Protein AF-A0A7S3FAB6-F1 (afdb_monomer_lite)

Structure (mmCIF, N/CA/C/O backbone):
data_AF-A0A7S3FAB6-F1
#
_entry.id   AF-A0A7S3FAB6-F1
#
loop_
_atom_site.group_PDB
_atom_site.id
_atom_site.type_symbol
_atom_site.label_atom_id
_atom_site.label_alt_id
_atom_site.label_comp_id
_atom_site.label_asym_id
_atom_site.label_entity_id
_atom_site.label_seq_id
_atom_site.pdbx_PDB_ins_code
_atom_site.Cartn_x
_atom_site.Cartn_y
_atom_site.Cartn_z
_atom_site.occupancy
_atom_site.B_iso_or_equiv
_atom_site.auth_seq_id
_atom_site.auth_comp_id
_atom_site.auth_asym_id
_atom_site.auth_atom_id
_atom_site.pdbx_PDB_model_num
ATOM 1 N N . MET A 1 1 ? 10.550 26.804 -11.985 1.00 38.81 1 MET A N 1
ATOM 2 C CA . MET A 1 1 ? 10.124 25.760 -11.028 1.00 38.81 1 MET A CA 1
ATOM 3 C C . MET A 1 1 ? 11.260 24.749 -10.920 1.00 38.81 1 MET A C 1
ATOM 5 O O . MET A 1 1 ? 11.709 24.284 -11.958 1.00 38.81 1 MET A O 1
ATOM 9 N N . ARG A 1 2 ? 11.806 24.499 -9.722 1.00 32.84 2 ARG A N 1
ATOM 10 C CA . ARG A 1 2 ? 12.937 23.577 -9.501 1.00 32.84 2 ARG A CA 1
ATOM 11 C C . ARG A 1 2 ? 12.477 22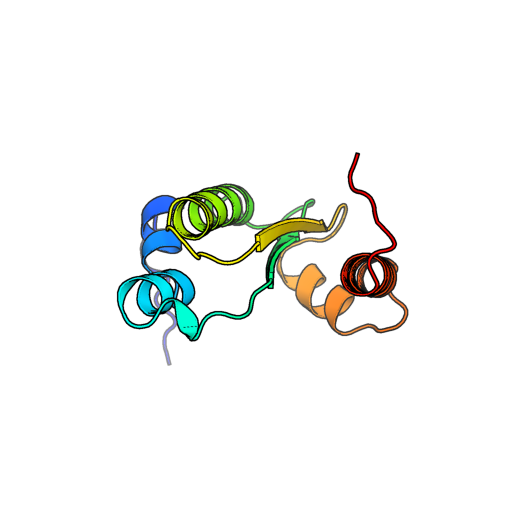.495 -8.531 1.00 32.84 2 ARG A C 1
ATOM 13 O O . ARG A 1 2 ? 12.149 22.820 -7.396 1.00 32.84 2 ARG A O 1
ATOM 20 N N . ALA A 1 3 ? 12.452 21.241 -8.974 1.00 43.38 3 ALA A N 1
ATOM 21 C CA . ALA A 1 3 ? 12.321 20.114 -8.062 1.00 43.38 3 ALA A CA 1
ATOM 22 C C . ALA A 1 3 ? 13.647 19.972 -7.303 1.00 43.38 3 ALA A C 1
ATOM 24 O O . ALA A 1 3 ? 14.709 19.848 -7.915 1.00 43.38 3 ALA A O 1
ATOM 25 N N . VAL A 1 4 ? 13.596 20.071 -5.977 1.00 44.56 4 VAL A N 1
ATOM 26 C CA . VAL A 1 4 ? 14.722 19.733 -5.107 1.00 44.56 4 VAL A CA 1
ATOM 27 C C . VAL A 1 4 ? 14.459 18.317 -4.628 1.00 44.56 4 VAL A C 1
ATOM 29 O O . VAL A 1 4 ? 13.543 18.090 -3.845 1.00 44.56 4 VAL A O 1
ATOM 32 N N . ILE A 1 5 ? 15.232 17.366 -5.142 1.00 50.09 5 ILE A N 1
ATOM 33 C CA . ILE A 1 5 ? 15.345 16.050 -4.523 1.00 50.09 5 ILE A CA 1
ATOM 34 C C . ILE A 1 5 ? 16.225 16.293 -3.296 1.00 50.09 5 ILE A C 1
ATOM 36 O O . ILE A 1 5 ? 17.417 16.563 -3.440 1.00 50.09 5 ILE A O 1
ATOM 40 N N . GLY A 1 6 ? 15.610 16.350 -2.111 1.00 50.94 6 GLY A N 1
ATOM 41 C CA . GLY A 1 6 ? 16.359 16.270 -0.857 1.00 50.94 6 GLY A CA 1
ATOM 42 C C . GLY A 1 6 ? 17.104 14.938 -0.788 1.00 50.94 6 GLY A C 1
ATOM 43 O O . GLY A 1 6 ? 16.810 14.037 -1.578 1.00 50.94 6 GLY A O 1
ATOM 44 N N . ASP A 1 7 ? 18.060 14.810 0.136 1.00 52.38 7 ASP A N 1
ATOM 45 C CA . ASP A 1 7 ? 18.654 13.504 0.450 1.00 52.38 7 ASP A CA 1
ATOM 46 C C . ASP A 1 7 ? 17.538 12.458 0.541 1.00 52.38 7 ASP A C 1
ATOM 48 O O . ASP A 1 7 ? 16.467 12.797 1.063 1.00 52.38 7 ASP A O 1
ATOM 52 N N . PRO A 1 8 ? 17.722 11.237 0.002 1.00 53.19 8 PRO A N 1
ATOM 53 C CA . PRO A 1 8 ? 16.700 10.218 0.125 1.00 53.19 8 PRO A CA 1
ATOM 54 C C . PRO A 1 8 ? 16.452 10.045 1.618 1.00 53.19 8 PRO A C 1
ATOM 56 O O . PRO A 1 8 ? 17.307 9.521 2.332 1.00 53.19 8 PRO A O 1
ATOM 59 N N . ALA A 1 9 ? 15.312 10.559 2.091 1.00 61.28 9 ALA A N 1
ATOM 60 C CA . ALA A 1 9 ? 14.865 10.327 3.445 1.00 61.28 9 ALA A CA 1
ATOM 61 C C . ALA A 1 9 ? 14.944 8.817 3.629 1.00 61.28 9 ALA A C 1
ATOM 63 O O . ALA A 1 9 ? 14.432 8.063 2.790 1.00 61.28 9 ALA A O 1
ATOM 64 N N . ASP A 1 10 ? 15.661 8.371 4.659 1.00 77.00 10 ASP A N 1
ATOM 65 C CA . ASP A 1 10 ? 15.668 6.951 4.949 1.00 77.00 10 ASP A CA 1
ATOM 66 C C . ASP A 1 10 ? 14.215 6.479 5.111 1.00 77.00 10 ASP A C 1
ATOM 68 O O . ASP A 1 10 ? 13.293 7.253 5.395 1.00 77.00 10 ASP A O 1
ATOM 72 N N . ALA A 1 11 ? 13.979 5.197 4.849 1.00 76.44 11 ALA A N 1
ATOM 73 C CA . ALA A 1 11 ? 12.623 4.661 4.811 1.00 76.44 11 ALA A CA 1
ATOM 74 C C . ALA A 1 11 ? 11.838 4.916 6.113 1.00 76.44 11 ALA A C 1
ATOM 76 O O . ALA A 1 11 ? 10.609 4.963 6.077 1.00 76.44 11 ALA A O 1
ATOM 77 N N . ALA A 1 12 ? 12.537 5.094 7.241 1.00 80.88 12 ALA A N 1
ATOM 78 C CA . ALA A 1 12 ? 11.936 5.432 8.522 1.00 80.88 12 ALA A CA 1
ATOM 79 C C . ALA A 1 12 ? 11.430 6.873 8.551 1.00 80.88 12 ALA A C 1
ATOM 81 O O . ALA A 1 12 ? 10.239 7.087 8.761 1.00 80.88 12 ALA A O 1
ATOM 82 N N . THR A 1 13 ? 12.290 7.830 8.223 1.00 82.25 13 THR A N 1
ATOM 83 C CA . THR A 1 13 ? 11.952 9.253 8.130 1.00 82.25 13 THR A CA 1
ATOM 84 C C . THR A 1 13 ? 10.820 9.480 7.126 1.00 82.25 13 THR A C 1
ATOM 86 O O . THR A 1 13 ? 9.868 10.212 7.396 1.00 82.25 13 THR A O 1
ATOM 89 N N . ALA A 1 14 ? 10.871 8.802 5.975 1.00 80.88 14 ALA A N 1
ATOM 90 C CA . ALA A 1 14 ? 9.826 8.885 4.958 1.00 80.88 14 ALA A CA 1
ATOM 91 C C . ALA A 1 14 ? 8.489 8.271 5.417 1.00 80.88 14 ALA A C 1
ATOM 93 O O . ALA A 1 14 ? 7.424 8.741 5.014 1.00 80.88 14 ALA A O 1
ATOM 94 N N . ALA A 1 15 ? 8.520 7.214 6.234 1.00 82.38 15 ALA A N 1
ATOM 95 C CA . ALA A 1 15 ? 7.314 6.616 6.801 1.00 82.38 15 ALA A CA 1
ATOM 96 C C . ALA A 1 15 ? 6.717 7.483 7.918 1.00 82.38 15 ALA A C 1
ATOM 98 O O . ALA A 1 15 ? 5.502 7.648 7.963 1.00 82.38 15 ALA A O 1
ATOM 99 N N . GLU A 1 16 ? 7.549 8.069 8.780 1.00 85.44 16 GLU A N 1
ATOM 100 C CA . GLU A 1 16 ? 7.123 8.981 9.852 1.00 85.44 16 GLU A CA 1
ATOM 101 C C . GLU A 1 16 ? 6.502 10.271 9.304 1.00 85.44 16 GLU A C 1
ATOM 103 O O . GLU A 1 16 ? 5.535 10.774 9.867 1.00 85.44 16 GLU A O 1
ATOM 108 N N . ALA A 1 17 ? 6.987 10.760 8.159 1.00 84.81 17 ALA A N 1
ATOM 109 C CA . ALA A 1 17 ? 6.406 11.903 7.455 1.00 84.81 17 ALA A CA 1
ATOM 110 C C . ALA A 1 17 ? 5.067 11.596 6.748 1.00 84.81 17 ALA A C 1
ATOM 112 O O . ALA A 1 17 ? 4.477 12.484 6.127 1.00 84.81 17 ALA A O 1
ATOM 113 N N . SER A 1 18 ? 4.582 10.350 6.795 1.00 87.25 18 SER A N 1
ATOM 114 C CA . SER A 1 18 ? 3.317 9.964 6.171 1.00 87.25 18 SER A CA 1
ATOM 115 C C . SER A 1 18 ? 2.134 10.682 6.817 1.00 87.25 18 SER A C 1
ATOM 117 O O . SER A 1 18 ? 1.967 10.666 8.036 1.00 87.25 18 SER A O 1
ATOM 119 N N . ALA A 1 19 ? 1.232 11.215 5.990 1.00 87.75 19 ALA A N 1
ATOM 120 C CA . ALA A 1 19 ? -0.016 11.809 6.464 1.00 87.75 19 ALA A CA 1
ATOM 121 C C . ALA A 1 19 ? -0.845 10.828 7.314 1.00 87.75 19 ALA A C 1
ATOM 123 O O . ALA A 1 19 ? -1.488 11.246 8.270 1.00 87.75 19 ALA A O 1
ATOM 124 N N . LEU A 1 20 ? -0.783 9.523 7.020 1.00 88.75 20 LEU A N 1
ATOM 125 C CA . LEU A 1 20 ? -1.484 8.500 7.801 1.00 88.75 20 LEU A CA 1
ATOM 126 C C . LEU A 1 20 ? -0.953 8.399 9.236 1.00 88.75 20 LEU A C 1
ATOM 128 O O . LEU A 1 20 ? -1.735 8.156 10.149 1.00 88.75 20 LEU A O 1
ATOM 132 N N . VAL A 1 21 ? 0.351 8.609 9.448 1.00 88.12 21 VAL A N 1
ATOM 133 C CA . VAL A 1 21 ? 0.957 8.621 10.791 1.00 88.12 21 VAL A CA 1
ATOM 134 C C . VAL A 1 21 ? 0.510 9.863 11.557 1.00 88.12 21 VAL A C 1
ATOM 136 O O . VAL A 1 21 ? 0.132 9.755 12.722 1.00 88.12 21 VAL A O 1
ATOM 139 N N . SER A 1 22 ? 0.467 11.020 10.894 1.00 89.81 22 SER A N 1
ATOM 140 C CA . SER A 1 22 ? -0.058 12.253 11.489 1.00 89.81 22 SER A CA 1
ATOM 141 C C . SER A 1 22 ? -1.527 12.116 11.899 1.00 89.81 22 SER A C 1
ATOM 143 O O . SER A 1 22 ? -1.890 12.509 13.005 1.00 89.81 22 SER A O 1
ATOM 145 N N . VAL A 1 23 ? -2.363 11.522 11.040 1.00 88.44 23 VAL A N 1
ATOM 146 C CA . VAL A 1 23 ? -3.783 11.280 11.340 1.00 88.44 23 VAL A CA 1
ATOM 147 C C . VAL A 1 23 ? -3.937 10.280 12.484 1.00 88.44 23 VAL A C 1
ATOM 149 O O . VAL A 1 23 ? -4.692 10.545 13.411 1.00 88.44 23 VAL A O 1
ATOM 152 N N . LEU A 1 24 ? -3.176 9.180 12.484 1.00 88.12 24 LEU A N 1
ATOM 153 C CA . LEU A 1 24 ? -3.199 8.193 13.568 1.00 88.12 24 LEU A CA 1
ATOM 154 C C . LEU A 1 24 ? -2.899 8.811 14.941 1.00 88.12 24 LEU A C 1
ATOM 156 O O . LEU A 1 24 ? -3.473 8.391 15.941 1.00 88.12 24 LEU A O 1
ATOM 160 N N . ALA A 1 25 ? -1.980 9.777 14.991 1.00 88.50 25 ALA A N 1
ATOM 161 C CA . ALA A 1 25 ? -1.584 10.442 16.227 1.00 88.50 25 ALA A CA 1
ATOM 162 C C . ALA A 1 25 ? -2.606 11.486 16.710 1.00 88.50 25 ALA A C 1
ATOM 164 O O . ALA A 1 25 ? -2.725 11.694 17.916 1.00 88.50 25 ALA A O 1
ATOM 165 N N . ALA A 1 26 ? -3.306 12.156 15.789 1.00 90.31 26 ALA A N 1
ATOM 166 C CA . ALA A 1 26 ? -4.241 13.233 16.111 1.00 90.31 26 ALA A CA 1
ATOM 167 C C . ALA A 1 26 ? -5.686 12.742 16.306 1.00 90.31 26 ALA A C 1
ATOM 169 O O . ALA A 1 26 ? -6.330 13.123 17.279 1.00 90.31 26 ALA A O 1
ATOM 170 N N . GLU A 1 27 ? -6.178 11.915 15.380 1.00 90.25 27 GLU A N 1
ATOM 171 C CA . GLU A 1 27 ? -7.585 11.511 15.237 1.00 90.25 27 GLU A CA 1
ATOM 172 C C . GLU A 1 27 ? -7.658 10.057 14.714 1.00 90.25 27 GLU A C 1
ATOM 174 O O . GLU A 1 27 ? -8.034 9.823 13.559 1.00 90.25 27 GLU A O 1
ATOM 179 N N . PRO A 1 28 ? -7.245 9.050 15.509 1.00 84.62 28 PRO A N 1
ATOM 180 C CA . PRO A 1 28 ? -7.139 7.658 15.057 1.00 84.62 28 PRO A CA 1
ATOM 181 C C . PRO A 1 28 ? -8.459 7.079 14.526 1.00 84.62 28 PRO A C 1
ATOM 183 O O . PRO A 1 28 ? -8.444 6.265 13.605 1.00 84.62 28 PRO A O 1
ATOM 186 N N . GLU A 1 29 ? -9.598 7.522 15.053 1.00 86.19 29 GLU A N 1
ATOM 187 C CA . GLU A 1 29 ? -10.942 7.133 14.618 1.00 86.19 29 GLU A CA 1
ATOM 188 C C . GLU A 1 29 ? -11.321 7.640 13.219 1.00 86.19 29 GLU A C 1
ATOM 190 O O . GLU A 1 29 ? -12.268 7.128 12.622 1.00 86.19 29 GLU A O 1
ATOM 195 N N . SER A 1 30 ? -10.597 8.632 12.691 1.00 88.88 30 SER A N 1
ATOM 196 C CA . SER A 1 30 ? -10.805 9.153 11.335 1.00 88.88 30 SER A CA 1
ATOM 197 C C . SER A 1 30 ? -10.137 8.292 10.259 1.00 88.88 30 SER A C 1
ATOM 199 O O . SER A 1 30 ? -10.430 8.445 9.069 1.00 88.88 30 SER A O 1
ATOM 201 N N . LEU A 1 31 ? -9.250 7.367 10.651 1.00 86.19 31 LEU A N 1
ATOM 202 C CA . LEU A 1 31 ? -8.638 6.446 9.705 1.00 86.19 31 LEU A CA 1
ATOM 203 C C . LEU A 1 31 ? -9.670 5.441 9.185 1.00 86.19 31 LEU A C 1
ATOM 205 O O . LEU A 1 31 ? -10.488 4.923 9.950 1.00 86.19 31 LEU A O 1
ATOM 209 N N . PRO A 1 32 ? -9.612 5.099 7.886 1.00 85.38 32 PRO A N 1
ATOM 210 C CA . PRO A 1 32 ? -10.431 4.021 7.362 1.00 85.38 32 PRO A CA 1
ATOM 211 C C . PRO A 1 32 ? -10.064 2.711 8.071 1.00 85.38 32 PRO A C 1
ATOM 213 O O . PRO A 1 32 ? -8.897 2.502 8.391 1.00 85.38 32 PRO A O 1
ATOM 216 N N . PRO A 1 33 ? -11.008 1.772 8.255 1.00 84.81 33 PRO A N 1
ATOM 217 C CA . PRO A 1 33 ? -10.730 0.501 8.931 1.00 84.81 33 PRO A CA 1
ATOM 218 C C . PRO A 1 33 ? -9.699 -0.373 8.194 1.00 84.81 33 PRO A C 1
ATOM 220 O O . PRO A 1 33 ? -9.147 -1.304 8.783 1.00 84.81 33 PRO A O 1
ATOM 223 N N . LEU A 1 34 ? -9.440 -0.081 6.914 1.00 85.19 34 LEU A N 1
ATOM 224 C CA . LEU A 1 34 ? -8.510 -0.790 6.045 1.00 85.19 34 LEU A CA 1
ATOM 225 C C . LEU A 1 34 ? -7.630 0.204 5.276 1.00 85.19 34 LEU A C 1
ATOM 227 O O . LEU A 1 34 ? -8.133 1.150 4.670 1.00 85.19 34 LEU A O 1
ATOM 231 N N . VAL A 1 35 ? -6.322 -0.050 5.270 1.00 86.88 35 VAL A N 1
ATOM 232 C CA . VAL A 1 35 ? -5.321 0.682 4.485 1.00 86.88 35 VAL A CA 1
ATOM 233 C C . VAL A 1 35 ? -4.536 -0.308 3.627 1.00 86.88 35 VAL A C 1
ATOM 235 O O . VAL A 1 35 ? -3.918 -1.236 4.153 1.00 86.88 35 VAL A O 1
ATOM 238 N N . HIS A 1 36 ? -4.504 -0.076 2.314 1.00 85.31 36 HIS A N 1
ATOM 239 C CA . HIS A 1 36 ? -3.629 -0.800 1.391 1.00 85.31 36 HIS A CA 1
ATOM 240 C C . HIS A 1 36 ? -2.385 0.036 1.091 1.00 85.31 36 HIS A C 1
ATOM 242 O O . HIS A 1 36 ? -2.478 1.146 0.569 1.00 85.31 36 HIS A O 1
ATOM 248 N N . LEU A 1 37 ? -1.213 -0.504 1.416 1.00 88.06 37 LEU A N 1
ATOM 249 C CA . LEU A 1 37 ? 0.082 0.052 1.043 1.00 88.06 37 LEU A CA 1
ATOM 250 C C . LEU A 1 37 ? 0.611 -0.724 -0.157 1.00 88.06 37 LEU A C 1
ATOM 252 O O . LEU A 1 37 ? 0.743 -1.944 -0.099 1.00 88.06 37 LEU A O 1
ATOM 256 N N . MET A 1 38 ? 0.924 -0.023 -1.238 1.00 86.12 38 MET A N 1
ATOM 257 C CA . MET A 1 38 ? 1.288 -0.646 -2.505 1.00 86.12 38 MET A CA 1
ATOM 258 C C . MET A 1 38 ? 2.669 -0.205 -2.963 1.00 86.12 38 MET A C 1
ATOM 260 O O . MET A 1 38 ? 3.032 0.960 -2.807 1.00 86.12 38 MET A O 1
ATOM 264 N N . TYR A 1 39 ? 3.412 -1.129 -3.562 1.00 89.06 39 TYR A N 1
ATOM 265 C CA . TYR A 1 39 ? 4.674 -0.836 -4.235 1.00 89.06 39 TYR A CA 1
ATOM 266 C C . TYR A 1 39 ? 4.925 -1.837 -5.377 1.00 89.06 39 TYR A C 1
ATOM 268 O O . TYR A 1 39 ? 4.305 -2.899 -5.436 1.00 89.06 39 TYR A O 1
ATOM 276 N N . GLY A 1 40 ? 5.808 -1.499 -6.313 1.00 89.06 40 GLY A N 1
ATOM 277 C CA . GLY A 1 40 ? 6.205 -2.351 -7.435 1.00 89.06 40 GLY A CA 1
ATOM 278 C C . GLY A 1 40 ? 7.323 -3.331 -7.071 1.00 89.06 40 GLY A C 1
ATOM 279 O O . GLY A 1 40 ? 8.254 -3.004 -6.341 1.00 89.06 40 GLY A O 1
ATOM 280 N N . GLY A 1 41 ? 7.274 -4.553 -7.597 1.00 84.44 41 GLY A N 1
ATOM 281 C CA . GLY A 1 41 ? 8.305 -5.564 -7.333 1.00 84.44 41 GLY A CA 1
ATOM 282 C C . GLY A 1 41 ? 9.548 -5.452 -8.228 1.00 84.44 41 GLY A C 1
ATOM 283 O O . GLY A 1 41 ? 10.651 -5.804 -7.810 1.00 84.44 41 GLY A O 1
ATOM 284 N N . LYS A 1 42 ? 9.409 -4.971 -9.475 1.00 83.12 42 LYS A N 1
ATOM 285 C CA . LYS A 1 42 ? 10.490 -4.979 -10.480 1.00 83.12 42 LYS A CA 1
ATOM 286 C C . LYS A 1 42 ? 10.866 -3.566 -10.911 1.00 83.12 42 LYS A C 1
ATOM 288 O O . LYS A 1 42 ? 10.158 -2.947 -11.692 1.00 83.12 42 LYS A O 1
ATOM 293 N N . GLY A 1 43 ? 12.042 -3.094 -10.499 1.00 80.88 43 GLY A N 1
ATOM 294 C CA . GLY A 1 43 ? 12.523 -1.761 -10.887 1.00 80.88 43 GLY A CA 1
ATOM 295 C C . GLY A 1 43 ? 11.763 -0.620 -10.206 1.00 80.88 43 GLY A C 1
ATOM 296 O O . GLY A 1 43 ? 11.732 0.494 -10.723 1.00 80.88 43 GLY A O 1
ATOM 297 N N . ASP A 1 44 ? 11.127 -0.903 -9.069 1.00 87.50 44 ASP A N 1
ATOM 298 C CA . ASP A 1 44 ? 10.663 0.128 -8.147 1.00 87.50 44 ASP A CA 1
ATOM 299 C C . ASP A 1 44 ? 11.842 0.718 -7.363 1.00 87.50 44 ASP A C 1
ATOM 301 O O . ASP A 1 44 ? 12.951 0.170 -7.354 1.00 87.50 44 ASP A O 1
ATOM 305 N N . PHE A 1 45 ? 11.620 1.859 -6.718 1.00 87.88 45 PHE A N 1
ATOM 306 C CA . PHE A 1 45 ? 12.661 2.500 -5.939 1.00 87.88 45 PHE A CA 1
ATOM 307 C C . PHE A 1 45 ? 13.043 1.643 -4.723 1.00 87.88 45 PHE A C 1
ATOM 309 O O . PHE A 1 45 ? 12.177 1.069 -4.058 1.00 87.88 45 PHE A O 1
ATOM 316 N N . PRO A 1 46 ? 14.340 1.589 -4.365 1.00 86.38 46 PRO A N 1
ATOM 317 C CA . PRO A 1 46 ? 14.836 0.704 -3.310 1.00 86.38 46 PRO A CA 1
ATOM 318 C C . PRO A 1 46 ? 14.263 1.023 -1.920 1.00 86.38 46 PRO A C 1
ATOM 320 O O . PRO A 1 46 ? 14.354 0.196 -1.016 1.00 86.38 46 PRO A O 1
ATOM 323 N N . PHE A 1 47 ? 13.662 2.203 -1.743 1.00 86.12 47 PHE A N 1
ATOM 324 C CA . PHE A 1 47 ? 13.040 2.627 -0.494 1.00 86.12 47 PHE A CA 1
ATOM 325 C C . PHE A 1 47 ? 11.541 2.297 -0.393 1.00 86.12 47 PHE A C 1
ATOM 327 O O . PHE A 1 47 ? 11.019 2.297 0.718 1.00 86.12 47 PHE A O 1
ATOM 334 N N . CYS A 1 48 ? 10.842 1.960 -1.484 1.00 88.69 48 CYS A N 1
ATOM 335 C CA . CYS A 1 48 ? 9.386 1.755 -1.450 1.00 88.69 48 CYS A CA 1
ATOM 336 C C . CYS A 1 48 ? 8.981 0.562 -0.570 1.00 88.69 48 CYS A C 1
ATOM 338 O O . CYS A 1 48 ? 8.127 0.690 0.307 1.00 88.69 48 CYS A O 1
ATOM 340 N N . ARG A 1 49 ? 9.659 -0.581 -0.725 1.00 90.00 49 ARG A N 1
ATOM 341 C CA . ARG A 1 49 ? 9.440 -1.766 0.119 1.00 90.00 49 ARG A CA 1
ATOM 342 C C . ARG A 1 49 ? 9.732 -1.520 1.609 1.00 90.00 49 ARG A C 1
ATOM 344 O O . ARG A 1 49 ? 8.860 -1.820 2.429 1.00 90.00 49 ARG A O 1
ATOM 351 N N . PRO A 1 50 ? 10.912 -1.002 2.013 1.00 91.19 50 PRO A N 1
ATOM 352 C CA . PRO A 1 50 ? 11.173 -0.739 3.427 1.00 91.19 50 PRO A CA 1
ATOM 353 C C . PRO A 1 50 ? 10.264 0.360 3.999 1.00 91.19 50 PRO A C 1
ATOM 355 O O . PRO A 1 50 ? 9.856 0.245 5.152 1.00 91.19 50 PRO A O 1
ATOM 358 N N . GLN A 1 51 ? 9.871 1.365 3.208 1.00 91.25 51 GLN A N 1
ATOM 359 C CA . GLN A 1 51 ? 8.918 2.390 3.643 1.00 91.25 51 GLN A CA 1
ATOM 360 C C . GLN A 1 51 ? 7.531 1.788 3.902 1.00 91.25 51 GLN A C 1
ATOM 362 O O . GLN A 1 51 ? 6.945 2.047 4.952 1.00 91.25 51 GLN A O 1
ATOM 367 N N . ALA A 1 52 ? 7.022 0.935 3.005 1.00 91.88 52 ALA A N 1
ATOM 368 C CA . ALA A 1 52 ? 5.744 0.246 3.196 1.00 91.88 52 ALA A CA 1
ATOM 369 C C . ALA A 1 52 ? 5.756 -0.652 4.447 1.00 91.88 52 ALA A C 1
ATOM 371 O O . ALA A 1 52 ? 4.794 -0.666 5.218 1.00 91.88 52 ALA A O 1
ATOM 372 N N . ALA A 1 53 ? 6.863 -1.361 4.693 1.00 91.44 53 ALA A N 1
ATOM 373 C CA . ALA A 1 53 ? 7.030 -2.182 5.890 1.00 91.44 53 ALA A CA 1
ATOM 374 C C . ALA A 1 53 ? 7.035 -1.343 7.179 1.00 91.44 53 ALA A C 1
ATOM 376 O O . ALA A 1 53 ? 6.360 -1.698 8.149 1.00 91.44 53 ALA A O 1
ATOM 377 N N . GLN A 1 54 ? 7.758 -0.220 7.187 1.00 92.62 54 GLN A N 1
ATOM 378 C CA . GLN A 1 54 ? 7.817 0.665 8.348 1.00 92.62 54 GLN A CA 1
ATOM 379 C C . GLN A 1 54 ? 6.474 1.357 8.603 1.00 92.62 54 GLN A C 1
ATOM 381 O O . GLN A 1 54 ? 6.017 1.401 9.743 1.00 92.62 54 GLN A O 1
ATOM 386 N N . LEU A 1 55 ? 5.796 1.831 7.557 1.00 92.44 55 LEU A N 1
ATOM 387 C CA . LEU A 1 55 ? 4.483 2.456 7.687 1.00 92.44 55 LEU A CA 1
ATOM 388 C C . LEU A 1 55 ? 3.432 1.462 8.204 1.00 92.44 55 LEU A C 1
ATOM 390 O O . LEU A 1 55 ? 2.666 1.799 9.104 1.00 92.44 55 LEU A O 1
ATOM 394 N N . ARG A 1 56 ? 3.446 0.207 7.726 1.00 92.88 56 ARG A N 1
ATOM 395 C CA . ARG A 1 56 ? 2.613 -0.869 8.289 1.00 92.88 56 ARG A CA 1
ATOM 396 C C . ARG A 1 56 ? 2.863 -1.042 9.783 1.00 92.88 56 ARG A C 1
ATOM 398 O O . ARG A 1 56 ? 1.908 -1.161 10.546 1.00 92.88 56 ARG A O 1
ATOM 405 N N . ARG A 1 57 ? 4.128 -1.072 10.209 1.00 92.50 57 ARG A N 1
ATOM 406 C CA . ARG A 1 57 ? 4.481 -1.213 11.626 1.00 92.50 57 ARG A CA 1
ATOM 407 C C . ARG A 1 57 ? 3.907 -0.063 12.454 1.00 92.50 57 ARG A C 1
ATOM 409 O O . ARG A 1 57 ? 3.255 -0.336 13.453 1.00 92.50 57 ARG A O 1
ATOM 416 N N . LEU A 1 58 ? 4.092 1.183 12.018 1.00 90.94 58 LEU A N 1
ATOM 417 C CA . LEU A 1 58 ? 3.580 2.363 12.726 1.00 90.94 58 LEU A CA 1
ATOM 418 C C . LEU A 1 58 ? 2.050 2.332 12.857 1.00 90.94 58 LEU A C 1
ATOM 420 O O . LEU A 1 58 ? 1.519 2.552 13.940 1.00 90.94 58 LEU A O 1
ATOM 424 N N . LEU A 1 59 ? 1.345 1.992 11.777 1.00 90.06 59 LEU A N 1
ATOM 425 C CA . LEU A 1 59 ? -0.119 1.967 11.754 1.00 90.06 59 LEU A CA 1
ATOM 426 C C . LEU A 1 59 ? -0.729 0.821 12.577 1.00 90.06 59 LEU A C 1
ATOM 428 O O . LEU A 1 59 ? -1.791 0.991 13.167 1.00 90.06 59 LEU A O 1
ATOM 432 N N . THR A 1 60 ? -0.064 -0.336 12.634 1.00 88.19 60 THR A N 1
ATOM 433 C CA . THR A 1 60 ? -0.576 -1.532 13.336 1.00 88.19 60 THR A CA 1
ATOM 434 C C . THR A 1 60 ? -0.206 -1.589 14.817 1.00 88.19 60 THR A C 1
ATOM 436 O O . THR A 1 60 ? -0.815 -2.349 15.565 1.00 88.19 60 THR A O 1
ATOM 439 N N . GLN A 1 61 ? 0.780 -0.805 15.262 1.00 84.44 61 GLN A N 1
ATOM 440 C CA . GLN A 1 61 ? 1.170 -0.724 16.675 1.00 84.44 61 GLN A CA 1
ATOM 441 C C . GLN A 1 61 ? 0.191 0.092 17.531 1.00 84.44 61 GLN A C 1
ATOM 443 O O . GLN A 1 61 ? 0.199 -0.044 18.755 1.00 84.44 61 GLN A O 1
ATOM 448 N N . SER A 1 62 ? -0.656 0.913 16.913 1.00 74.44 62 SER A N 1
ATOM 449 C CA . SER A 1 62 ? -1.627 1.744 17.620 1.00 74.44 62 SER A CA 1
ATOM 450 C C . SER A 1 62 ? -2.892 0.967 17.974 1.00 74.44 62 SER A C 1
ATOM 452 O O . SER A 1 62 ? -3.485 0.281 17.140 1.00 74.44 62 SER A O 1
ATOM 454 N N . GLN A 1 63 ? -3.340 1.097 19.223 1.00 74.31 63 GLN A N 1
ATOM 455 C CA . GLN A 1 63 ? -4.599 0.514 19.679 1.00 74.31 63 GLN A CA 1
ATOM 456 C C . GLN A 1 63 ? -5.768 1.159 18.918 1.00 74.31 63 GLN A C 1
ATOM 458 O O . GLN A 1 63 ? -5.948 2.370 18.978 1.00 74.31 63 GLN A O 1
ATOM 463 N N . GLY A 1 64 ? -6.548 0.351 18.194 1.00 72.94 64 GLY A N 1
ATOM 464 C CA . GLY A 1 64 ? -7.612 0.852 17.313 1.00 72.94 64 GLY A CA 1
ATOM 465 C C . GLY A 1 64 ? -7.129 1.334 15.940 1.00 72.94 64 GLY A C 1
ATOM 466 O O . GLY A 1 64 ? -7.920 1.904 15.198 1.00 72.94 64 GLY A O 1
ATOM 467 N N . GLY A 1 65 ? -5.858 1.101 15.592 1.00 79.56 65 GLY A N 1
ATOM 468 C CA . GLY A 1 65 ? -5.329 1.380 14.258 1.00 79.56 65 GLY A CA 1
ATOM 469 C C . GLY A 1 65 ? -5.973 0.513 13.163 1.00 79.56 65 GLY A C 1
AT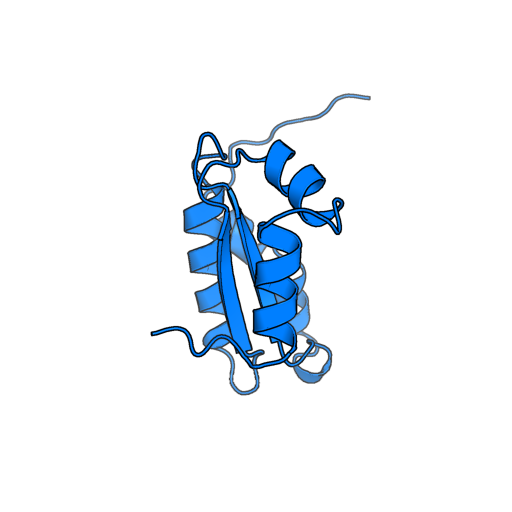OM 470 O O . GLY A 1 65 ? -6.591 -0.518 13.455 1.00 79.56 65 GLY A O 1
ATOM 471 N N . PRO A 1 66 ? -5.829 0.912 11.888 1.00 87.00 66 PRO A N 1
ATOM 472 C CA . PRO A 1 66 ? -6.448 0.211 10.773 1.00 87.00 66 PRO A CA 1
ATOM 473 C C . PRO A 1 66 ? -5.837 -1.177 10.564 1.00 87.00 66 PRO A C 1
ATOM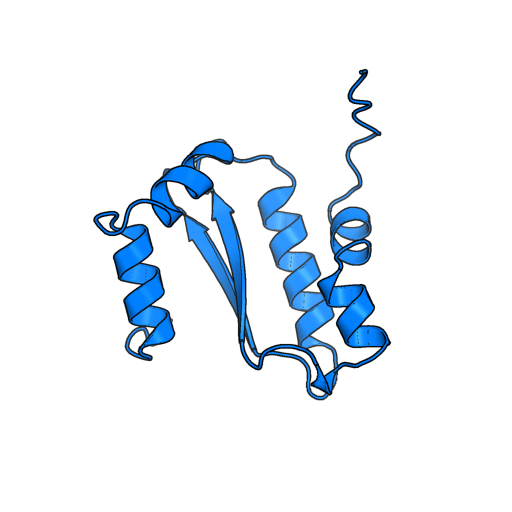 475 O O . PRO A 1 66 ? -4.660 -1.420 10.851 1.00 87.00 66 PRO A O 1
ATOM 478 N N . ARG A 1 67 ? -6.602 -2.085 9.949 1.00 86.12 67 ARG A N 1
ATOM 479 C CA . ARG A 1 67 ? -6.004 -3.252 9.294 1.00 86.12 67 ARG A CA 1
ATOM 480 C C . ARG A 1 67 ? -5.141 -2.739 8.144 1.00 86.12 67 ARG A C 1
ATOM 482 O O . ARG A 1 67 ? -5.625 -1.999 7.293 1.00 86.12 67 ARG A O 1
ATOM 489 N N . VAL A 1 68 ? -3.874 -3.141 8.106 1.00 88.50 68 VAL A N 1
ATOM 490 C CA . VAL A 1 68 ? -2.952 -2.734 7.039 1.00 88.50 68 VAL A CA 1
ATOM 491 C C . VAL A 1 68 ? -2.528 -3.932 6.216 1.00 88.50 68 VAL A C 1
ATOM 493 O O . VAL A 1 68 ? -1.999 -4.910 6.750 1.00 88.50 68 VAL A O 1
ATOM 496 N N . GLU A 1 69 ? -2.695 -3.809 4.908 1.00 86.81 69 GLU A N 1
ATOM 497 C CA . GLU A 1 69 ? -2.250 -4.789 3.930 1.00 86.81 69 GLU A CA 1
ATOM 498 C C . GLU A 1 69 ? -1.166 -4.192 3.050 1.00 86.81 69 GLU A C 1
ATOM 500 O O . GLU A 1 69 ? -1.260 -3.047 2.614 1.00 86.81 69 GLU A O 1
ATOM 505 N N . VAL A 1 70 ? -0.119 -4.973 2.804 1.00 87.56 70 VAL A N 1
ATOM 506 C CA . VAL A 1 70 ? 0.993 -4.568 1.949 1.00 87.56 70 VAL A CA 1
ATOM 507 C C . VAL A 1 70 ? 0.940 -5.419 0.692 1.00 87.56 70 VAL A C 1
ATOM 509 O O . VAL A 1 70 ? 1.005 -6.644 0.775 1.00 87.56 70 VAL A O 1
ATOM 512 N N . LEU A 1 71 ? 0.812 -4.759 -0.453 1.00 84.06 71 LEU A N 1
ATOM 513 C CA . LEU A 1 71 ? 0.663 -5.378 -1.761 1.00 84.06 71 LEU A CA 1
ATOM 514 C C . LEU A 1 71 ? 1.888 -5.052 -2.615 1.00 84.06 71 LEU A C 1
ATOM 516 O O . LEU A 1 71 ? 2.165 -3.890 -2.914 1.00 84.06 71 LEU A O 1
ATOM 520 N N . GLU A 1 72 ? 2.607 -6.092 -3.025 1.00 87.38 72 GLU A N 1
ATOM 521 C CA . GLU A 1 72 ? 3.684 -5.980 -4.007 1.00 87.38 72 GLU A CA 1
ATOM 522 C C . GLU A 1 72 ? 3.154 -6.319 -5.402 1.00 87.38 72 GLU A C 1
ATOM 524 O O . GLU A 1 72 ? 2.630 -7.410 -5.636 1.00 87.38 72 GLU A O 1
ATOM 529 N N . LEU A 1 73 ? 3.325 -5.399 -6.349 1.00 86.25 73 LEU A N 1
ATOM 530 C CA . LEU A 1 73 ? 2.970 -5.595 -7.748 1.00 86.25 73 LEU A CA 1
ATOM 531 C C . LEU A 1 73 ? 4.130 -6.272 -8.466 1.00 86.25 73 LEU A C 1
ATOM 533 O O . LEU A 1 73 ? 5.021 -5.617 -9.018 1.00 86.25 73 LEU A O 1
ATOM 537 N N . ALA A 1 74 ? 4.131 -7.603 -8.434 1.00 83.56 74 ALA A N 1
ATOM 538 C CA . ALA A 1 74 ? 5.146 -8.403 -9.100 1.00 83.56 74 ALA A CA 1
ATOM 539 C C . ALA A 1 74 ? 5.247 -8.025 -10.588 1.00 83.56 74 ALA A C 1
ATOM 541 O O . ALA A 1 74 ? 4.260 -8.017 -11.318 1.00 83.56 74 ALA A O 1
ATOM 542 N N . GLY A 1 75 ? 6.460 -7.710 -11.043 1.00 85.19 75 GLY A N 1
ATOM 543 C CA . GLY A 1 75 ? 6.723 -7.364 -12.443 1.00 85.19 75 GLY A CA 1
ATOM 544 C C . GLY A 1 75 ? 6.498 -5.897 -12.822 1.00 85.19 75 GLY A C 1
ATOM 545 O O . GLY A 1 75 ? 6.952 -5.518 -13.900 1.00 85.19 75 GLY A O 1
ATOM 546 N N . ALA A 1 76 ? 5.909 -5.073 -11.947 1.00 86.25 76 ALA A N 1
ATOM 547 C CA . ALA A 1 76 ? 5.740 -3.637 -12.167 1.00 86.25 76 ALA A CA 1
ATOM 548 C C . ALA A 1 76 ? 6.862 -2.816 -11.506 1.00 86.25 76 ALA A C 1
ATOM 550 O O . ALA A 1 76 ? 7.282 -3.115 -10.385 1.00 86.25 76 ALA A O 1
ATOM 551 N N . GLY A 1 77 ? 7.318 -1.764 -12.191 1.00 89.12 77 GLY A N 1
ATOM 552 C CA . GLY A 1 77 ? 8.149 -0.702 -11.603 1.00 89.12 77 GLY A CA 1
ATOM 553 C C . GLY A 1 77 ? 7.311 0.436 -11.021 1.00 89.12 77 GLY A C 1
ATOM 554 O O . GLY A 1 77 ? 6.097 0.455 -11.212 1.00 89.12 77 GLY A O 1
ATOM 555 N N . HIS A 1 78 ? 7.953 1.414 -10.368 1.00 87.94 78 HIS A N 1
ATOM 556 C CA . HIS A 1 78 ? 7.270 2.488 -9.625 1.00 87.94 78 HIS A CA 1
ATOM 557 C C . HIS A 1 78 ? 6.119 3.126 -10.411 1.00 87.94 78 HIS A C 1
ATOM 559 O O . HIS A 1 78 ? 4.955 3.040 -10.035 1.00 87.94 78 HIS A O 1
ATOM 565 N N . PHE A 1 79 ? 6.439 3.704 -11.571 1.00 88.75 79 PHE A N 1
ATOM 566 C CA . PHE A 1 79 ? 5.455 4.393 -12.402 1.00 88.75 79 PHE A CA 1
ATOM 567 C C . PHE A 1 79 ? 4.453 3.439 -13.050 1.00 88.75 79 PHE A C 1
ATOM 569 O O . PHE A 1 79 ? 3.323 3.835 -13.313 1.00 88.75 79 PHE A O 1
ATOM 576 N N . GLN A 1 80 ? 4.842 2.180 -13.277 1.00 87.06 80 GLN A N 1
ATOM 577 C CA . GLN A 1 80 ? 3.937 1.181 -13.832 1.00 87.06 80 GLN A CA 1
ATOM 578 C C . GLN A 1 80 ? 2.798 0.858 -12.863 1.00 87.06 80 GLN A C 1
ATOM 580 O O . GLN A 1 80 ? 1.673 0.683 -13.316 1.00 87.06 80 GLN A O 1
ATOM 585 N N . THR A 1 81 ? 3.043 0.882 -11.547 1.00 85.00 81 THR A N 1
ATOM 586 C CA . THR A 1 81 ? 1.983 0.648 -10.549 1.00 85.00 81 THR A CA 1
ATOM 587 C C . THR A 1 81 ? 0.797 1.608 -10.696 1.00 85.00 81 THR A C 1
ATOM 589 O O . THR A 1 81 ? -0.344 1.193 -10.512 1.00 85.00 81 THR A O 1
ATOM 592 N N . HIS A 1 82 ? 1.036 2.861 -11.105 1.00 84.25 82 HIS A N 1
ATOM 593 C CA . HIS A 1 82 ? -0.030 3.837 -11.346 1.00 84.25 82 HIS A CA 1
ATOM 594 C C . HIS A 1 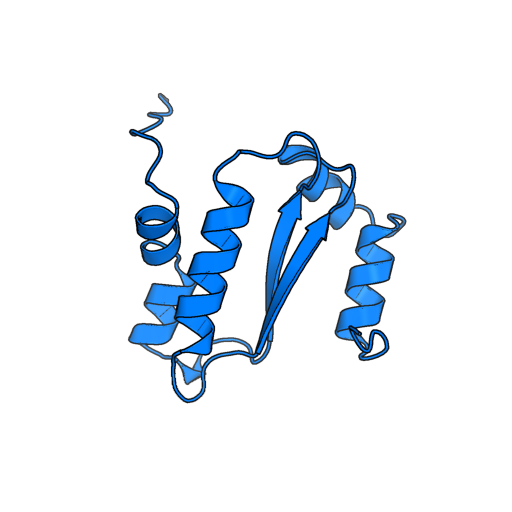82 ? -0.903 3.470 -12.552 1.00 84.25 82 HIS A C 1
ATOM 596 O O . HIS A 1 82 ? -2.117 3.660 -12.498 1.00 84.25 82 HIS A O 1
ATOM 602 N N . TYR A 1 83 ? -0.304 2.939 -13.624 1.00 86.50 83 TYR A N 1
ATOM 603 C CA . TYR A 1 83 ? -1.048 2.504 -14.808 1.00 86.50 83 TYR A CA 1
ATOM 604 C C . TYR A 1 83 ? -1.827 1.214 -14.538 1.00 86.50 83 TYR A C 1
ATOM 606 O O . TYR A 1 83 ? -2.998 1.138 -14.889 1.00 86.50 83 TYR A O 1
ATOM 614 N N . GLU A 1 84 ? -1.216 0.240 -13.856 1.00 84.00 84 GLU A N 1
ATOM 615 C CA . GLU A 1 84 ? -1.869 -1.029 -13.497 1.00 84.00 84 GLU A CA 1
ATOM 616 C C . GLU A 1 84 ? -3.074 -0.810 -12.564 1.00 84.00 84 GLU A C 1
ATOM 618 O O . GLU A 1 84 ? -4.087 -1.489 -12.692 1.00 84.00 84 GLU A O 1
ATOM 623 N N . LEU A 1 85 ? -3.002 0.161 -11.646 1.00 77.62 85 LEU A N 1
ATOM 624 C CA . LEU A 1 85 ? -4.124 0.541 -10.776 1.00 77.62 85 LEU A CA 1
ATOM 625 C C . LEU A 1 85 ? -5.253 1.247 -11.546 1.00 77.62 85 LEU A C 1
ATOM 627 O O . LEU A 1 85 ? -6.428 1.027 -11.248 1.00 77.62 85 LEU A O 1
ATOM 631 N N . ALA A 1 86 ? -4.908 2.086 -12.524 1.00 85.06 86 ALA A N 1
ATOM 632 C CA . ALA A 1 86 ? -5.886 2.812 -13.332 1.00 85.06 86 ALA A CA 1
ATOM 633 C C . ALA A 1 86 ? -6.586 1.928 -14.380 1.00 85.06 86 ALA A C 1
ATOM 635 O O . ALA A 1 86 ? -7.702 2.243 -14.790 1.00 85.06 86 ALA A O 1
ATOM 636 N N . ASP A 1 87 ? -5.947 0.843 -14.820 1.00 86.62 87 ASP A N 1
ATOM 637 C CA . ASP A 1 87 ? -6.521 -0.101 -15.775 1.00 86.62 87 ASP A CA 1
ATOM 638 C C . ASP A 1 87 ? -7.430 -1.122 -15.072 1.00 86.62 87 ASP A C 1
ATOM 640 O O . ASP A 1 87 ? -6.966 -2.049 -14.410 1.00 86.62 87 ASP A O 1
ATOM 644 N N . GLU A 1 88 ? -8.745 -0.975 -15.248 1.00 87.38 88 GLU A N 1
ATOM 645 C CA . GLU A 1 88 ? -9.756 -1.895 -14.703 1.00 87.38 88 GLU A CA 1
ATOM 646 C C . GLU A 1 88 ? -9.648 -3.331 -15.242 1.00 87.38 88 GLU A C 1
ATOM 648 O O . GLU A 1 88 ? -10.184 -4.257 -14.625 1.00 87.38 88 GLU A O 1
ATOM 653 N N . GLY A 1 89 ? -8.981 -3.517 -16.387 1.00 86.00 89 GLY A N 1
ATOM 654 C CA . GLY A 1 89 ? -8.713 -4.816 -16.995 1.00 86.00 89 GLY A CA 1
ATOM 655 C C . GLY A 1 89 ? -7.420 -5.472 -16.512 1.00 86.00 89 GLY A C 1
ATOM 656 O O . GLY A 1 89 ? -7.154 -6.619 -16.884 1.00 86.00 89 GLY A O 1
ATOM 657 N N . SER A 1 90 ? -6.615 -4.786 -15.696 1.00 83.31 90 SER A N 1
ATOM 658 C CA . SER A 1 90 ? -5.342 -5.331 -15.239 1.00 83.31 90 SER A CA 1
ATOM 659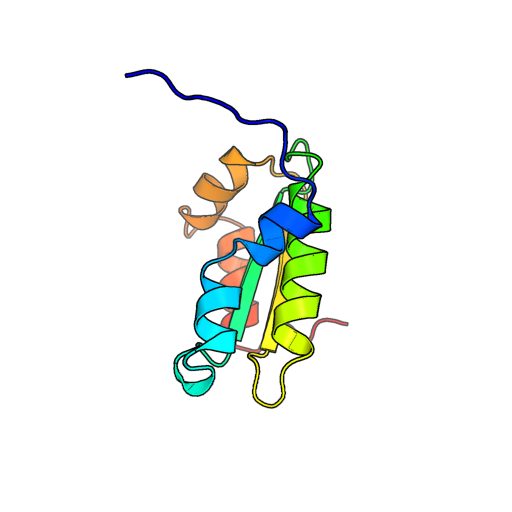 C C . SER A 1 90 ? -5.545 -6.490 -14.261 1.00 83.31 90 SER A C 1
ATOM 661 O O . SER A 1 90 ? -6.486 -6.532 -13.459 1.00 83.31 90 SER A O 1
ATOM 663 N N . ALA A 1 91 ? -4.600 -7.435 -14.276 1.00 77.44 91 ALA A N 1
ATOM 664 C CA . ALA A 1 91 ? -4.563 -8.519 -13.294 1.00 77.44 91 ALA A CA 1
ATOM 665 C C . ALA A 1 91 ? -4.474 -7.980 -11.856 1.00 77.44 91 ALA A C 1
ATOM 667 O O . ALA A 1 91 ? -4.912 -8.633 -10.909 1.00 77.44 91 ALA A O 1
ATOM 668 N N . TRP A 1 92 ? -3.927 -6.774 -11.692 1.00 77.88 92 TRP A N 1
ATOM 669 C CA . TRP A 1 92 ? -3.793 -6.146 -10.395 1.00 77.88 92 TRP A CA 1
ATOM 670 C C . TRP A 1 92 ? -5.105 -5.536 -9.895 1.00 77.88 92 TRP A C 1
ATOM 672 O O . TRP A 1 92 ? -5.467 -5.742 -8.737 1.00 77.88 92 TRP A O 1
ATOM 682 N N . HIS A 1 93 ? -5.858 -4.857 -10.759 1.00 81.00 93 HIS A N 1
ATOM 683 C CA . HIS A 1 93 ? -7.174 -4.339 -10.402 1.00 81.00 93 HIS A CA 1
ATOM 684 C C . HIS A 1 93 ? -8.124 -5.488 -10.024 1.00 81.00 93 HIS A C 1
ATOM 686 O O . HIS A 1 93 ? -8.874 -5.379 -9.052 1.00 81.00 93 HIS A O 1
ATOM 692 N N . ALA A 1 94 ? -8.045 -6.621 -10.732 1.00 80.50 94 ALA A N 1
ATOM 693 C CA . ALA A 1 94 ? -8.757 -7.843 -10.363 1.00 80.50 94 ALA A CA 1
ATOM 694 C C . ALA A 1 94 ? -8.353 -8.351 -8.964 1.00 80.50 94 ALA A C 1
ATOM 696 O O . ALA A 1 94 ? -9.220 -8.560 -8.118 1.00 80.50 94 ALA A O 1
ATOM 697 N N . ALA A 1 95 ? -7.050 -8.456 -8.679 1.00 74.94 95 ALA A N 1
ATOM 698 C CA . ALA A 1 95 ? -6.558 -8.892 -7.371 1.00 74.94 95 ALA A CA 1
ATOM 699 C C . ALA A 1 95 ? -6.978 -7.948 -6.227 1.00 74.94 95 ALA A C 1
ATOM 701 O O . ALA A 1 95 ? -7.394 -8.417 -5.167 1.00 74.94 95 ALA A O 1
ATOM 702 N N . LEU A 1 96 ? -6.924 -6.624 -6.433 1.00 76.19 96 LEU A N 1
ATOM 703 C CA . LEU A 1 96 ? -7.415 -5.646 -5.456 1.00 76.19 96 LEU A CA 1
ATOM 704 C C . LEU A 1 96 ? -8.910 -5.847 -5.187 1.00 76.19 96 LEU A C 1
ATOM 706 O O . LEU A 1 96 ? -9.340 -5.841 -4.035 1.00 76.19 96 LEU A O 1
ATOM 710 N N . ARG A 1 97 ? -9.708 -6.042 -6.241 1.00 80.56 97 ARG A N 1
ATOM 711 C CA . ARG A 1 97 ? -11.151 -6.266 -6.125 1.00 80.56 97 ARG A CA 1
ATOM 712 C C . ARG A 1 97 ? -11.463 -7.532 -5.327 1.00 80.56 97 ARG A C 1
ATOM 714 O O . ARG A 1 97 ? -12.351 -7.502 -4.480 1.00 80.56 97 ARG A O 1
ATOM 721 N N . ASP A 1 98 ? -10.718 -8.609 -5.544 1.00 76.44 98 ASP A N 1
ATOM 722 C CA . ASP A 1 98 ? -10.888 -9.870 -4.813 1.00 76.44 98 ASP A CA 1
ATOM 723 C C . ASP A 1 98 ? -10.540 -9.734 -3.324 1.00 76.44 98 ASP A C 1
ATOM 725 O O . ASP A 1 98 ? -11.243 -10.278 -2.467 1.00 76.44 98 ASP A O 1
ATOM 729 N N . VAL A 1 99 ? -9.494 -8.967 -3.000 1.00 69.69 99 VAL A N 1
ATOM 730 C CA . VAL A 1 99 ? -9.126 -8.621 -1.619 1.00 69.69 99 VAL A CA 1
ATOM 731 C C . VAL A 1 99 ? -10.221 -7.783 -0.954 1.00 69.69 99 VAL A C 1
ATOM 733 O O . VAL A 1 99 ? -10.684 -8.129 0.134 1.00 69.69 99 VAL A O 1
ATOM 736 N N . LEU A 1 100 ? -10.687 -6.721 -1.618 1.00 72.62 100 LEU A N 1
ATOM 737 C CA . LEU A 1 100 ? -11.735 -5.833 -1.100 1.00 72.62 100 LEU A CA 1
ATOM 738 C C . LEU A 1 100 ? -13.078 -6.553 -0.911 1.00 72.62 100 LEU A C 1
ATOM 740 O O . LEU A 1 100 ? -13.796 -6.278 0.047 1.00 72.62 100 LEU A O 1
ATOM 744 N N . ASN A 1 101 ? -13.396 -7.511 -1.784 1.00 76.56 101 ASN A N 1
ATOM 745 C CA . ASN A 1 101 ? -14.599 -8.339 -1.690 1.00 76.56 101 ASN A CA 1
ATOM 746 C C . ASN A 1 101 ? -14.448 -9.529 -0.721 1.00 76.56 101 ASN A C 1
ATOM 748 O O . ASN A 1 101 ? -15.345 -10.367 -0.631 1.00 76.56 101 ASN A O 1
ATOM 752 N N . GLY A 1 102 ? -13.328 -9.625 0.006 1.00 64.12 102 GLY A N 1
ATOM 753 C CA . GLY A 1 102 ? -13.108 -10.623 1.054 1.00 64.12 102 GLY A CA 1
ATOM 754 C C . GLY A 1 102 ? -12.800 -12.040 0.559 1.00 64.12 102 GLY A C 1
ATOM 755 O O . GLY A 1 102 ? -12.896 -12.981 1.344 1.0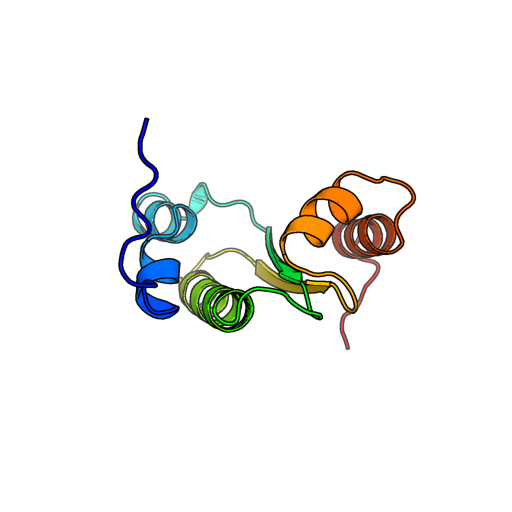0 64.12 102 GLY A O 1
ATOM 756 N N . SER A 1 103 ? -12.442 -12.218 -0.717 1.00 52.41 103 SER A N 1
ATOM 757 C CA . SER A 1 103 ? -12.236 -13.542 -1.333 1.00 52.41 103 SER A CA 1
ATOM 758 C C . SER A 1 103 ? -10.782 -14.021 -1.333 1.00 52.41 103 SER A C 1
ATOM 760 O O . SER A 1 103 ? -10.532 -15.211 -1.518 1.00 52.41 103 SER A O 1
ATOM 762 N N . LEU A 1 104 ? -9.815 -13.145 -1.056 1.00 48.97 104 LEU A N 1
ATOM 763 C CA . LEU A 1 104 ? -8.433 -13.552 -0.809 1.00 48.97 104 LEU A CA 1
ATOM 764 C C . LEU A 1 104 ? -8.205 -13.732 0.693 1.00 48.97 104 LEU A C 1
ATOM 766 O O . LEU A 1 104 ? -7.780 -12.824 1.407 1.00 48.97 104 LEU A O 1
ATOM 770 N N . ALA A 1 105 ? -8.464 -14.953 1.165 1.00 41.78 105 ALA A N 1
ATOM 771 C CA . ALA A 1 105 ? -7.706 -15.489 2.283 1.00 41.78 105 ALA A CA 1
ATOM 772 C C . ALA A 1 105 ? -6.233 -15.491 1.849 1.00 41.78 105 ALA A C 1
ATOM 774 O O . ALA A 1 105 ? -5.801 -16.352 1.083 1.00 41.78 105 ALA A O 1
ATOM 775 N N . LEU A 1 106 ? -5.485 -14.465 2.259 1.00 39.34 106 LEU A N 1
ATOM 776 C CA . LEU A 1 106 ? -4.031 -14.520 2.194 1.00 39.34 106 LEU A CA 1
ATOM 777 C C . LEU A 1 106 ? -3.587 -15.749 3.016 1.00 39.34 106 LEU A C 1
ATOM 779 O O . LEU A 1 106 ? -4.168 -15.972 4.083 1.00 39.34 106 LEU A O 1
ATOM 783 N N . PRO A 1 107 ? -2.647 -16.562 2.503 1.00 42.44 107 PRO A N 1
ATOM 784 C CA . PRO A 1 107 ? -2.190 -17.779 3.173 1.00 42.44 107 PRO A CA 1
ATOM 785 C C . PRO A 1 107 ? -1.630 -17.520 4.576 1.00 42.44 107 PRO A C 1
ATOM 787 O O . PRO A 1 107 ? -1.080 -16.417 4.811 1.00 42.44 107 PRO A O 1
#

Organism: NCBI:txid156174

Sequence (107 aa):
MRAVIGDPADAATAAEASALVSVLAAEPESLPPLVHLMYGGKGDFPFCRPQAAQLRRLLTQSQGGPRVEVLELAGAGHFQTHYELADEGSAWHAALRDVLNGSLALP

Foldseek 3Di:
DDDDPDDPQALQSVLCPDPLLVCCVPPQVPDDQEDEQEFEDPAADPSSVVNLVNNCVSQVVDDSGHHYDYDYHYPDYGVRVVVLCVDCPHPVVVVVVCVVVVNDPPD

Secondary structure (DSSP, 8-state):
------S---HHHHHHT-HHHHHHHH-GGGS-SEEEEEEESSS--TTHHHHHHHHHHHHHSSTTPPEEEEEEETT--HHHHHHHHH-TTSHHHHHHHHHHTT-----

Radius of gyration: 15.07 Å; chains: 1; bounding box: 33×44×37 Å

pLDDT: mean 79.78, std 14.1, range [32.84, 92.88]